Protein AF-A0A7C2TMA2-F1 (afdb_monomer)

pLDDT: mean 79.05, std 18.23, range [40.44, 95.69]

Foldseek 3Di:
DD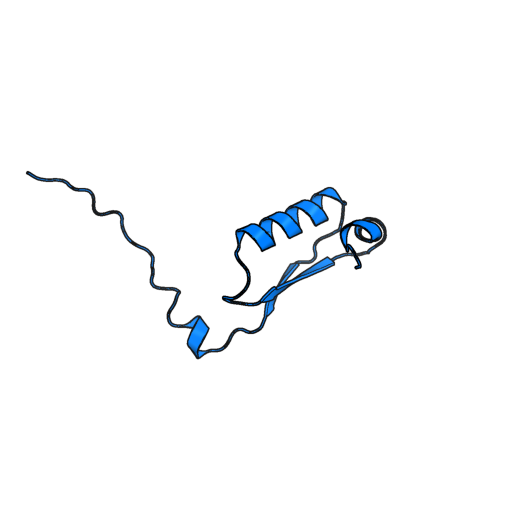DVLVCQVVDPADEAEAEPPPDDPVNVVVSVVSSVVSVHHHPYYHHPPDDPVSVPPPPPPPDDDPDPDDD

Sequence (71 aa):
MSDPVVIAPVMDGVLVVVRFNRTDRRIVRRAVERLARANAPIWGVVLNDIRPEESHYEQYSYRPREEEASR

Secondary structure (DSSP, 8-state):
---HHHHGGGSS-EEEEEETTTS-HHHHHHHHHHHHHTT--EEEEEEE---HHHHTTSTT-----------

Mean predicted aligned error: 10.75 Å

Nearest PDB structures (foldseek):
  3la6-assembly2_P  TM=6.962E-01  e=8.394E-02  Escherichia coli K-12
  3la6-assembly2_L  TM=6.975E-01  e=1.034E-01  Escherichia coli K-12
  3la6-assembly2_J  TM=7.057E-01  e=1.681E-01  Escherichia coli K-12
  3la6-assembly1_H  TM=6.828E-01  e=1.801E-01  Escherichia coli K-12
  3la6-assembly2_M  TM=6.984E-01  e=2.218E-01  Escherichia coli K-12

Radius of gyration: 18.1 Å; Cα contacts (8 Å, |Δi|>4): 63; chains: 1; bounding box: 56×36×27 Å

Structure (mmCIF, N/CA/C/O backbone):
data_AF-A0A7C2TMA2-F1
#
_entry.id   AF-A0A7C2TMA2-F1
#
loop_
_atom_site.group_PDB
_atom_site.id
_atom_site.type_symbol
_atom_site.label_atom_id
_atom_site.label_alt_id
_atom_site.label_comp_id
_atom_site.label_asym_id
_atom_site.label_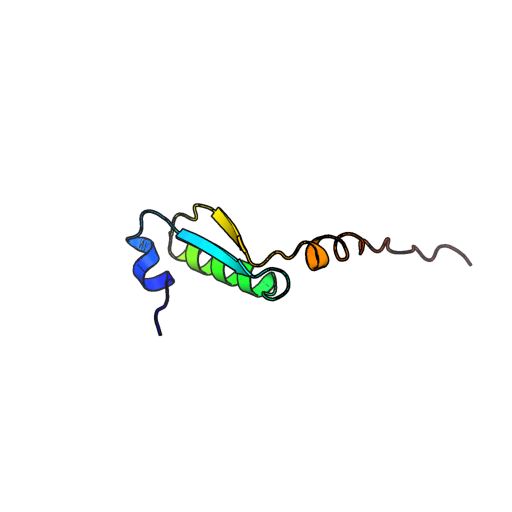entity_id
_atom_site.label_seq_id
_atom_site.pdbx_PDB_ins_code
_atom_site.Cartn_x
_atom_site.Cartn_y
_atom_site.Cartn_z
_atom_site.occupancy
_atom_site.B_iso_or_equiv
_atom_site.auth_seq_id
_atom_site.auth_comp_id
_atom_site.auth_asym_id
_atom_site.auth_atom_id
_atom_site.pdbx_PDB_model_num
ATOM 1 N N . MET A 1 1 ? -14.830 1.509 -9.648 1.00 45.84 1 MET A N 1
ATOM 2 C CA . MET A 1 1 ? -13.482 1.700 -9.070 1.00 45.84 1 MET A CA 1
ATOM 3 C C . MET A 1 1 ? -13.565 1.258 -7.619 1.00 45.84 1 MET A C 1
ATOM 5 O O . MET A 1 1 ? -14.422 1.777 -6.921 1.00 45.84 1 MET A O 1
ATOM 9 N N . SER A 1 2 ? -12.800 0.245 -7.211 1.00 69.31 2 SER A N 1
ATOM 10 C CA . SER A 1 2 ? -12.797 -0.260 -5.829 1.00 69.31 2 SER A CA 1
ATOM 11 C C . SER A 1 2 ? -11.646 0.394 -5.062 1.00 69.31 2 SER A C 1
ATOM 13 O O . SER A 1 2 ? -10.544 0.466 -5.607 1.00 69.31 2 SER A O 1
ATOM 15 N N . ASP A 1 3 ? -11.896 0.887 -3.848 1.00 82.69 3 ASP A N 1
ATOM 16 C CA . ASP A 1 3 ? -10.853 1.393 -2.950 1.00 82.69 3 ASP A CA 1
ATOM 17 C C . ASP A 1 3 ? -10.642 0.383 -1.806 1.00 82.69 3 ASP A C 1
ATOM 19 O O . ASP A 1 3 ? -11.554 0.186 -0.996 1.00 82.69 3 ASP A O 1
ATOM 23 N N . PRO A 1 4 ? -9.468 -0.269 -1.711 1.00 79.31 4 PRO A N 1
ATOM 24 C CA . PRO A 1 4 ? -9.194 -1.257 -0.668 1.00 79.31 4 PRO A CA 1
ATOM 25 C C . PRO A 1 4 ? -9.248 -0.673 0.752 1.00 79.31 4 PRO A C 1
ATOM 27 O O . PRO A 1 4 ? -9.482 -1.417 1.700 1.00 79.31 4 PRO A O 1
ATOM 30 N N . VAL A 1 5 ? -9.096 0.647 0.917 1.00 85.19 5 VAL A N 1
ATOM 31 C CA . VAL A 1 5 ? -9.222 1.326 2.219 1.00 85.19 5 VAL A CA 1
ATOM 32 C C . VAL A 1 5 ? -10.626 1.175 2.813 1.00 85.19 5 VAL A C 1
ATOM 34 O O . VAL A 1 5 ? -10.771 1.152 4.030 1.00 85.19 5 VAL A O 1
ATOM 37 N N . VAL A 1 6 ? -11.658 1.035 1.976 1.00 86.31 6 VAL A N 1
ATOM 38 C CA . VAL A 1 6 ? -13.060 0.968 2.425 1.00 86.31 6 VAL A CA 1
ATOM 39 C C . VAL A 1 6 ? -13.373 -0.348 3.137 1.00 86.31 6 VAL A C 1
ATOM 41 O O . VAL A 1 6 ? -14.149 -0.360 4.087 1.00 86.31 6 VAL A O 1
ATOM 44 N N . ILE A 1 7 ? -12.763 -1.449 2.696 1.00 86.25 7 ILE A N 1
ATOM 45 C CA . ILE A 1 7 ? -12.983 -2.785 3.272 1.00 86.25 7 ILE A CA 1
ATOM 46 C C . ILE A 1 7 ? -11.878 -3.205 4.248 1.00 86.25 7 ILE A C 1
ATOM 48 O O . ILE A 1 7 ? -12.055 -4.166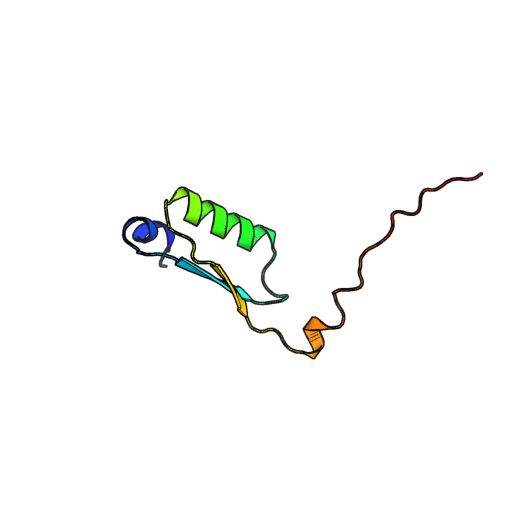 4.987 1.00 86.25 7 ILE A O 1
ATOM 52 N N . ALA A 1 8 ? -10.759 -2.478 4.288 1.00 86.00 8 ALA A N 1
ATOM 53 C CA . ALA A 1 8 ? -9.620 -2.751 5.161 1.00 86.00 8 ALA A CA 1
ATOM 54 C C . ALA A 1 8 ? -9.971 -3.036 6.640 1.00 86.00 8 ALA A C 1
ATOM 56 O O . ALA A 1 8 ? -9.383 -3.970 7.186 1.00 86.00 8 ALA A O 1
ATOM 57 N N . PRO A 1 9 ? -10.921 -2.327 7.290 1.00 84.88 9 PRO A N 1
ATOM 58 C CA . PRO A 1 9 ? -11.242 -2.572 8.700 1.00 84.88 9 PRO A CA 1
ATOM 59 C C . PRO A 1 9 ? -11.883 -3.935 8.993 1.00 84.88 9 PRO A C 1
ATOM 61 O O . PRO A 1 9 ? -11.911 -4.349 10.147 1.00 84.88 9 PRO A O 1
ATOM 64 N N . VAL A 1 10 ? -12.437 -4.610 7.977 1.00 88.50 10 VAL A N 1
ATOM 65 C CA . VAL A 1 10 ? -13.098 -5.921 8.118 1.00 88.50 10 VAL A CA 1
ATOM 66 C C . VAL A 1 10 ? -12.261 -7.073 7.553 1.00 88.50 10 VAL A C 1
ATOM 68 O O . VAL A 1 10 ? -12.750 -8.195 7.464 1.00 88.50 10 VAL A O 1
ATOM 71 N N . MET A 1 11 ? -11.020 -6.804 7.140 1.00 88.12 11 MET A N 1
ATOM 72 C CA . MET A 1 11 ? -10.096 -7.813 6.621 1.00 88.12 11 MET A CA 1
ATOM 73 C C . MET A 1 11 ? -9.136 -8.290 7.713 1.00 88.12 11 MET A C 1
ATOM 75 O O . MET A 1 11 ? -8.620 -7.485 8.485 1.00 88.12 11 MET A O 1
ATOM 79 N N . ASP A 1 12 ? -8.798 -9.579 7.695 1.00 89.19 12 ASP A N 1
ATOM 80 C CA . ASP A 1 12 ? -7.767 -10.152 8.575 1.00 89.19 12 ASP A CA 1
ATOM 81 C C . ASP A 1 12 ? -6.355 -9.641 8.244 1.00 89.19 12 ASP A C 1
ATOM 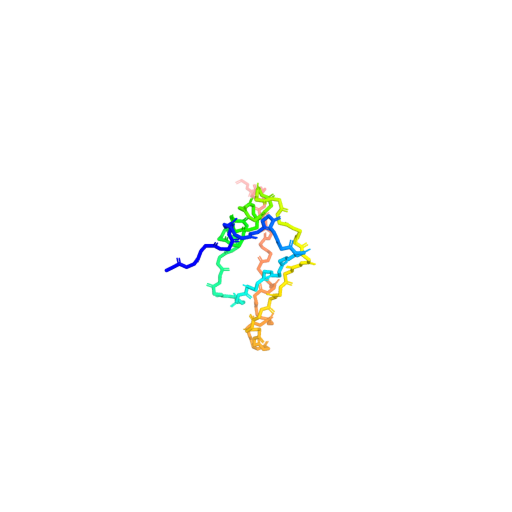83 O O . ASP A 1 12 ? -5.450 -9.643 9.083 1.00 89.19 12 ASP A O 1
ATOM 87 N N . GLY A 1 13 ? -6.157 -9.190 7.005 1.00 91.06 13 GLY A N 1
ATOM 88 C CA . GLY A 1 13 ? -4.944 -8.506 6.602 1.00 91.06 13 GLY A CA 1
ATOM 89 C C . GLY A 1 13 ? -4.845 -8.206 5.116 1.00 91.06 13 GLY A C 1
ATOM 90 O O . GLY A 1 13 ? -5.702 -8.568 4.310 1.00 91.06 13 GLY A O 1
ATOM 91 N N . VAL A 1 14 ? -3.774 -7.500 4.760 1.00 92.62 14 VAL A N 1
ATOM 92 C CA . VAL A 1 14 ? -3.511 -6.993 3.413 1.00 92.62 14 VAL A CA 1
ATOM 93 C C . VAL A 1 14 ? -2.083 -7.324 2.991 1.00 92.62 14 VAL A C 1
ATOM 95 O O . VAL A 1 14 ? -1.129 -7.121 3.745 1.00 92.62 14 VAL A O 1
ATOM 98 N N . LEU A 1 15 ? -1.934 -7.772 1.743 1.00 95.00 15 LEU A N 1
ATOM 99 C CA . LEU A 1 15 ? -0.650 -7.951 1.070 1.00 95.00 15 LEU A CA 1
ATOM 100 C C . LEU A 1 15 ? -0.498 -6.898 -0.032 1.00 95.00 15 LEU A C 1
ATOM 102 O O . LEU A 1 15 ? -1.345 -6.791 -0.920 1.00 95.00 15 LEU A O 1
ATOM 106 N N . VAL A 1 16 ? 0.580 -6.115 0.008 1.00 95.12 16 VAL A N 1
ATOM 107 C CA . VAL A 1 16 ? 0.824 -5.057 -0.984 1.00 95.12 16 VAL A CA 1
ATOM 108 C C . VAL A 1 16 ? 1.685 -5.605 -2.117 1.00 95.12 16 VAL A C 1
ATOM 110 O O . VAL A 1 16 ? 2.834 -5.969 -1.896 1.00 95.12 16 VAL A O 1
ATOM 113 N N . VAL A 1 17 ? 1.162 -5.632 -3.343 1.00 95.62 17 VAL A N 1
ATOM 114 C CA . VAL A 1 17 ? 1.925 -6.058 -4.527 1.00 95.62 17 VAL A CA 1
ATOM 115 C C . VAL A 1 17 ? 2.479 -4.834 -5.254 1.00 95.62 17 VAL A C 1
ATOM 117 O O . VAL A 1 17 ? 1.729 -3.952 -5.670 1.00 95.62 17 VAL A O 1
ATOM 120 N N . VAL A 1 18 ? 3.798 -4.785 -5.425 1.00 95.69 18 VAL A N 1
ATOM 121 C CA . VAL A 1 18 ? 4.526 -3.693 -6.079 1.00 95.69 18 VAL A CA 1
ATOM 122 C C . VAL A 1 18 ? 5.195 -4.233 -7.330 1.00 95.69 18 VAL A C 1
ATOM 124 O O . VAL A 1 18 ? 5.914 -5.224 -7.262 1.00 95.69 18 VAL A O 1
ATOM 127 N N . ARG A 1 19 ? 5.001 -3.576 -8.474 1.00 93.50 19 ARG A N 1
ATOM 128 C CA . ARG A 1 19 ? 5.716 -3.944 -9.700 1.00 93.50 19 ARG A CA 1
ATOM 129 C C . ARG A 1 19 ? 7.106 -3.313 -9.703 1.00 93.50 19 ARG A C 1
ATOM 131 O O . ARG A 1 19 ? 7.208 -2.083 -9.601 1.00 93.50 19 ARG A O 1
ATOM 138 N N . PHE A 1 20 ? 8.135 -4.148 -9.820 1.00 90.56 20 PHE A N 1
ATOM 139 C CA . PHE A 1 20 ? 9.533 -3.741 -9.885 1.00 90.56 20 PHE A CA 1
ATOM 140 C C . PHE A 1 20 ? 9.767 -2.759 -11.035 1.00 90.56 20 PHE A C 1
ATOM 142 O O . PHE A 1 20 ? 9.128 -2.861 -12.078 1.00 90.56 20 PHE A O 1
ATOM 149 N N . ASN A 1 21 ? 10.599 -1.747 -10.787 1.00 87.38 21 ASN A N 1
ATOM 150 C CA . ASN A 1 21 ? 10.987 -0.682 -11.722 1.00 87.38 21 ASN A CA 1
ATOM 151 C C . ASN A 1 21 ? 9.850 0.050 -12.480 1.00 87.38 21 ASN A C 1
ATOM 153 O O . ASN A 1 21 ? 10.063 0.769 -13.454 1.00 87.38 21 ASN A O 1
ATOM 157 N N . ARG A 1 22 ? 8.598 -0.121 -12.042 1.00 90.69 22 ARG A N 1
ATOM 158 C CA . ARG A 1 22 ? 7.404 0.490 -12.656 1.00 90.69 22 ARG A CA 1
ATOM 159 C C . ARG A 1 22 ? 6.588 1.307 -11.671 1.00 90.69 22 ARG A C 1
ATOM 161 O O . ARG A 1 22 ? 5.764 2.118 -12.083 1.00 90.69 22 ARG A O 1
ATOM 168 N N . THR A 1 23 ? 6.809 1.097 -10.377 1.00 90.44 23 THR A N 1
ATOM 169 C CA . THR A 1 23 ? 6.063 1.764 -9.311 1.00 90.44 23 THR A CA 1
ATOM 170 C C . THR A 1 23 ? 7.009 2.636 -8.494 1.00 90.44 23 THR A C 1
ATOM 172 O O . THR A 1 23 ? 7.911 2.125 -7.835 1.00 90.44 23 THR A O 1
ATOM 175 N N . ASP A 1 24 ? 6.796 3.955 -8.504 1.00 92.88 24 ASP A N 1
ATOM 176 C CA . ASP A 1 24 ? 7.588 4.888 -7.692 1.00 92.88 24 ASP A CA 1
ATOM 177 C C . ASP A 1 24 ? 7.405 4.575 -6.197 1.00 92.88 24 ASP A C 1
ATOM 179 O O . ASP A 1 24 ? 6.282 4.444 -5.693 1.00 92.88 24 ASP A O 1
ATOM 183 N N . ARG A 1 25 ? 8.517 4.505 -5.458 1.00 92.12 25 ARG A N 1
ATOM 184 C CA . ARG A 1 25 ? 8.533 4.236 -4.013 1.00 92.12 25 ARG A CA 1
ATOM 185 C C . ARG A 1 25 ? 7.636 5.189 -3.211 1.00 92.12 25 ARG A C 1
ATOM 187 O O . ARG A 1 25 ? 7.069 4.788 -2.196 1.00 92.12 25 ARG A O 1
ATOM 194 N N . ARG A 1 26 ? 7.459 6.438 -3.653 1.00 94.62 26 ARG A N 1
ATOM 195 C CA . ARG A 1 26 ? 6.555 7.425 -3.037 1.00 94.62 26 ARG A CA 1
ATOM 196 C C . ARG A 1 26 ? 5.088 7.020 -3.164 1.00 94.62 26 ARG A C 1
ATOM 198 O O . ARG A 1 26 ? 4.327 7.262 -2.227 1.00 94.62 26 ARG A O 1
ATOM 205 N N . ILE A 1 27 ? 4.701 6.404 -4.283 1.00 94.81 27 ILE A N 1
ATOM 206 C CA . ILE A 1 27 ? 3.341 5.888 -4.501 1.00 94.81 27 ILE A CA 1
ATOM 207 C C . ILE A 1 27 ? 3.092 4.712 -3.558 1.00 94.81 27 ILE A C 1
ATOM 209 O O . ILE A 1 27 ? 2.098 4.718 -2.833 1.00 94.81 27 ILE A O 1
ATOM 213 N N . VAL A 1 28 ? 4.034 3.763 -3.500 1.00 94.81 28 VAL A N 1
ATOM 214 C CA . VAL A 1 28 ? 3.960 2.608 -2.589 1.00 94.81 28 VAL A CA 1
ATOM 215 C C . VAL A 1 28 ? 3.839 3.071 -1.138 1.00 94.81 28 VAL A C 1
ATOM 217 O O . VAL A 1 28 ? 2.931 2.646 -0.428 1.00 94.81 28 VAL A O 1
ATOM 220 N N . ARG A 1 29 ? 4.692 4.013 -0.713 1.00 94.88 29 ARG A N 1
ATOM 221 C CA . ARG A 1 29 ? 4.658 4.568 0.646 1.00 94.88 29 ARG A CA 1
ATOM 222 C C . ARG A 1 29 ? 3.301 5.187 0.975 1.00 94.88 29 ARG A C 1
ATOM 224 O O . ARG A 1 29 ? 2.729 4.887 2.016 1.00 94.88 29 ARG A O 1
ATOM 231 N N . ARG A 1 30 ? 2.745 5.997 0.068 1.00 94.69 30 ARG A N 1
ATOM 232 C CA . ARG A 1 30 ? 1.429 6.619 0.269 1.00 94.69 30 ARG A CA 1
ATOM 233 C C . ARG A 1 30 ? 0.309 5.579 0.378 1.00 94.69 30 ARG A C 1
ATOM 235 O O . ARG A 1 30 ? -0.614 5.782 1.163 1.00 94.69 30 ARG A O 1
ATOM 242 N N . ALA A 1 31 ? 0.374 4.492 -0.391 1.00 92.94 31 ALA A N 1
ATOM 243 C CA . ALA A 1 31 ? -0.597 3.402 -0.312 1.00 92.94 31 ALA A CA 1
ATOM 244 C C . ALA A 1 31 ? -0.525 2.679 1.043 1.00 92.94 31 ALA A C 1
ATOM 246 O O . ALA A 1 31 ? -1.549 2.527 1.705 1.00 92.94 31 ALA A O 1
ATOM 247 N N . VAL A 1 32 ? 0.684 2.332 1.495 1.00 93.31 32 VAL A N 1
ATOM 248 C CA . VAL A 1 32 ? 0.922 1.715 2.811 1.00 93.31 32 VAL A CA 1
ATOM 249 C C . VAL A 1 32 ? 0.409 2.608 3.940 1.00 93.31 32 VAL A C 1
ATOM 251 O O . VAL A 1 32 ? -0.326 2.139 4.800 1.00 93.31 32 VAL A O 1
ATOM 254 N N . GLU A 1 33 ? 0.709 3.909 3.915 1.00 93.56 33 GLU A N 1
ATOM 255 C CA . GLU A 1 33 ? 0.216 4.838 4.938 1.00 93.56 33 GLU A CA 1
ATOM 256 C C . GLU A 1 33 ? -1.318 4.952 4.950 1.00 93.56 33 GLU A C 1
ATOM 258 O O . GLU A 1 33 ? -1.915 5.155 6.004 1.00 93.56 33 GLU A O 1
ATOM 263 N N . ARG A 1 34 ? -1.978 4.868 3.786 1.00 92.25 34 ARG A N 1
ATOM 264 C CA . ARG A 1 34 ? -3.448 4.877 3.704 1.00 92.25 34 ARG A CA 1
ATOM 265 C C . ARG A 1 34 ? -4.050 3.611 4.309 1.00 92.25 34 ARG A C 1
ATOM 26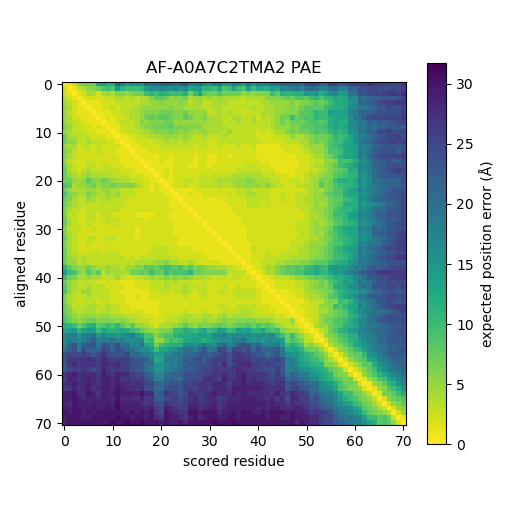7 O O . ARG A 1 34 ? -4.988 3.726 5.086 1.00 92.25 34 ARG A O 1
ATOM 274 N N . LEU A 1 35 ? -3.485 2.445 4.000 1.00 90.56 35 LEU A N 1
ATOM 275 C CA . LEU A 1 35 ? -3.917 1.163 4.565 1.00 90.56 35 LEU A CA 1
ATOM 276 C C . LEU A 1 35 ? -3.674 1.102 6.080 1.00 90.56 35 LEU A C 1
ATOM 278 O O . LEU A 1 35 ? -4.564 0.706 6.826 1.00 90.56 35 LEU A O 1
ATOM 282 N N . ALA A 1 36 ? -2.523 1.593 6.546 1.00 87.56 36 ALA A N 1
ATOM 283 C CA . ALA A 1 36 ? -2.211 1.678 7.970 1.00 87.56 36 ALA A CA 1
ATOM 284 C C . ALA A 1 36 ? -3.182 2.607 8.721 1.00 87.56 36 ALA A C 1
ATOM 286 O O . ALA A 1 36 ? -3.674 2.253 9.788 1.00 87.56 36 ALA A O 1
ATOM 287 N N . ARG A 1 37 ? -3.527 3.771 8.146 1.00 90.56 37 ARG A N 1
ATOM 288 C CA . ARG A 1 37 ? -4.545 4.682 8.712 1.00 90.56 37 ARG A CA 1
ATOM 289 C C . ARG A 1 37 ? -5.948 4.070 8.756 1.00 90.56 37 ARG A C 1
ATOM 291 O O . ARG A 1 37 ? -6.751 4.484 9.582 1.00 90.56 37 ARG A O 1
ATOM 298 N N . ALA A 1 38 ? -6.232 3.102 7.890 1.00 87.62 38 ALA A N 1
ATOM 299 C CA . ALA A 1 38 ? -7.489 2.360 7.858 1.00 87.62 38 ALA A CA 1
ATOM 300 C C . ALA A 1 38 ? -7.527 1.183 8.849 1.00 87.62 38 ALA A C 1
ATOM 302 O O . ALA A 1 38 ? -8.473 0.403 8.826 1.00 87.62 38 ALA A O 1
ATOM 303 N N . ASN A 1 39 ? -6.501 1.042 9.698 1.00 82.12 39 ASN A N 1
ATOM 304 C CA . ASN A 1 39 ? -6.343 -0.063 10.641 1.00 82.12 39 ASN A CA 1
ATOM 305 C C . ASN A 1 39 ? -6.253 -1.449 9.972 1.00 82.12 39 ASN A C 1
ATOM 307 O O . ASN A 1 39 ? -6.547 -2.460 10.603 1.00 82.12 39 ASN A O 1
ATOM 311 N N . ALA A 1 40 ? -5.825 -1.504 8.705 1.00 82.56 40 ALA A N 1
ATOM 312 C CA . ALA A 1 40 ? -5.607 -2.762 8.000 1.00 82.56 40 ALA A CA 1
ATOM 313 C C . ALA A 1 40 ? -4.317 -3.436 8.511 1.00 82.56 40 ALA A C 1
ATOM 315 O O . ALA A 1 40 ? -3.248 -2.818 8.418 1.00 82.56 40 ALA A O 1
ATOM 316 N N . PRO A 1 41 ? -4.353 -4.696 8.980 1.00 87.75 41 PRO A N 1
ATOM 317 C CA . PRO A 1 41 ? -3.139 -5.438 9.306 1.00 87.75 41 PRO A CA 1
ATOM 318 C C . PRO A 1 41 ? -2.338 -5.724 8.028 1.00 87.75 41 PRO A C 1
ATOM 320 O O . PRO A 1 41 ? -2.749 -6.516 7.185 1.00 87.75 41 PRO A O 1
ATOM 323 N N . ILE A 1 42 ? -1.192 -5.070 7.832 1.00 92.75 42 ILE A N 1
ATOM 324 C CA . ILE A 1 42 ? -0.357 -5.307 6.644 1.00 92.75 42 ILE A CA 1
ATOM 325 C C . ILE A 1 42 ? 0.541 -6.515 6.914 1.00 92.75 42 ILE A C 1
ATOM 327 O O . ILE A 1 42 ? 1.462 -6.433 7.723 1.00 92.75 42 ILE A O 1
ATOM 331 N N . TRP A 1 43 ? 0.295 -7.627 6.221 1.00 94.81 43 TRP A N 1
ATOM 332 C CA . TRP A 1 43 ? 1.092 -8.852 6.364 1.00 94.81 43 TRP A CA 1
ATOM 333 C C . TRP A 1 43 ? 2.454 -8.753 5.678 1.00 94.81 43 TRP A C 1
ATOM 335 O O . TRP A 1 43 ? 3.403 -9.417 6.084 1.00 94.81 43 TRP A O 1
ATOM 345 N N . GLY A 1 44 ? 2.571 -7.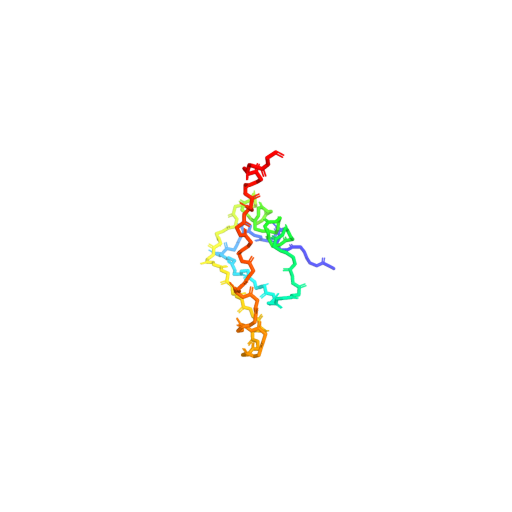915 4.648 1.00 93.31 44 GLY A N 1
ATOM 346 C CA . GLY A 1 44 ? 3.843 -7.686 3.977 1.00 93.31 44 GLY A CA 1
ATOM 347 C C . GLY A 1 44 ? 3.711 -7.076 2.589 1.00 93.31 44 GLY A C 1
ATOM 348 O O . GLY A 1 44 ? 2.646 -6.603 2.176 1.00 93.31 44 GLY A O 1
ATOM 349 N N . VAL A 1 45 ? 4.832 -7.099 1.868 1.00 94.75 45 VAL A N 1
ATOM 350 C CA . VAL A 1 45 ? 4.965 -6.569 0.510 1.00 94.75 45 VAL A CA 1
ATOM 351 C C . VAL A 1 45 ? 5.530 -7.650 -0.405 1.00 94.75 45 VAL A C 1
ATOM 353 O O . VAL A 1 45 ? 6.519 -8.295 -0.068 1.00 94.75 45 VAL A O 1
ATOM 356 N N . VAL A 1 46 ? 4.931 -7.807 -1.583 1.00 95.69 46 VAL A N 1
ATOM 357 C CA . VAL A 1 46 ? 5.449 -8.631 -2.677 1.00 95.69 46 VAL A CA 1
ATOM 358 C C . VAL A 1 46 ? 5.990 -7.713 -3.757 1.00 95.69 46 VAL A C 1
ATOM 360 O O . VAL A 1 46 ? 5.241 -6.942 -4.357 1.00 95.69 46 VAL A O 1
ATOM 363 N N . LEU A 1 47 ? 7.286 -7.814 -4.029 1.00 94.25 47 LEU A N 1
ATOM 364 C CA . LEU A 1 47 ? 7.898 -7.189 -5.193 1.00 94.25 47 LEU A CA 1
ATOM 365 C C . LEU A 1 47 ? 7.787 -8.158 -6.375 1.00 94.25 47 LEU A C 1
ATOM 367 O O . LEU A 1 47 ? 8.387 -9.228 -6.362 1.00 94.25 47 LEU A O 1
ATOM 371 N N . ASN A 1 48 ? 6.972 -7.804 -7.361 1.00 93.19 48 ASN A N 1
ATOM 372 C CA . ASN A 1 48 ? 6.630 -8.642 -8.506 1.00 93.19 48 ASN A CA 1
ATOM 373 C C . ASN A 1 48 ? 7.252 -8.108 -9.807 1.00 93.19 48 ASN A C 1
ATOM 375 O O . ASN A 1 48 ? 7.627 -6.938 -9.874 1.00 93.19 48 ASN A O 1
ATOM 379 N N . ASP A 1 49 ? 7.273 -8.942 -10.853 1.00 91.06 49 ASP A N 1
ATOM 380 C CA . ASP A 1 49 ? 7.802 -8.625 -12.195 1.00 91.06 49 ASP A CA 1
ATOM 381 C C . ASP A 1 49 ? 9.301 -8.294 -12.181 1.00 91.06 49 ASP A C 1
ATOM 383 O O . ASP A 1 49 ? 9.787 -7.461 -12.940 1.00 91.06 49 ASP A O 1
ATOM 387 N N . ILE A 1 50 ? 10.043 -8.938 -11.277 1.00 87.38 50 ILE A N 1
ATOM 388 C CA . ILE A 1 50 ? 11.499 -8.847 -11.259 1.00 87.38 50 ILE A CA 1
ATOM 389 C C . ILE A 1 50 ? 12.023 -9.737 -12.381 1.00 87.38 50 ILE A C 1
ATOM 391 O O . ILE A 1 50 ? 11.927 -10.964 -12.311 1.00 87.38 50 ILE A O 1
ATOM 395 N N . ARG A 1 51 ? 12.591 -9.115 -13.411 1.00 84.50 51 ARG A N 1
ATOM 396 C CA . ARG A 1 51 ? 13.347 -9.817 -14.448 1.00 84.50 51 ARG A CA 1
ATOM 397 C C . ARG A 1 51 ? 14.823 -9.855 -14.050 1.00 84.50 51 ARG A C 1
ATOM 399 O O . ARG A 1 51 ? 15.329 -8.834 -13.570 1.00 84.50 51 ARG A O 1
ATOM 406 N N . PRO A 1 52 ? 15.529 -10.987 -14.225 1.00 73.75 52 PRO A N 1
ATOM 407 C CA . PRO A 1 52 ? 16.935 -11.104 -13.842 1.00 73.75 52 PRO A CA 1
ATOM 408 C C . PRO A 1 52 ? 17.808 -9.997 -14.443 1.00 73.75 52 PRO A C 1
ATOM 410 O O . PRO A 1 52 ? 18.661 -9.455 -13.738 1.00 73.75 52 PRO A O 1
ATOM 413 N N . GLU A 1 53 ? 17.540 -9.594 -15.691 1.00 72.31 53 GLU A N 1
ATOM 414 C CA . GLU A 1 53 ? 18.303 -8.543 -16.371 1.00 72.31 53 GLU A CA 1
ATOM 415 C C . GLU A 1 53 ? 18.106 -7.160 -15.729 1.00 72.31 53 GLU A C 1
ATOM 417 O O . GLU A 1 53 ? 19.0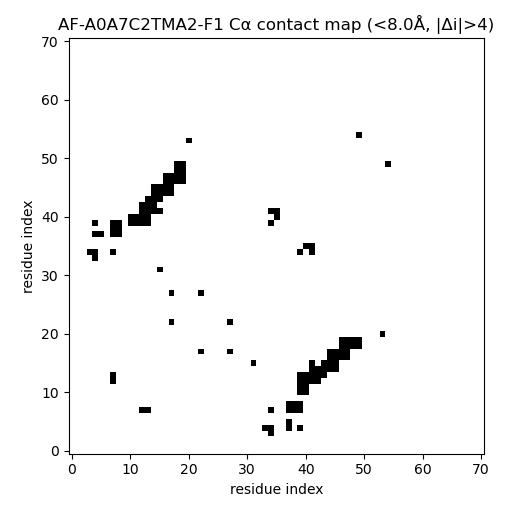40 -6.366 -15.673 1.00 72.31 53 GLU A O 1
ATOM 422 N N . GLU A 1 54 ? 16.917 -6.874 -15.197 1.00 62.75 54 GLU A N 1
ATOM 423 C CA . GLU A 1 54 ? 16.595 -5.585 -14.568 1.00 62.75 54 GLU A CA 1
ATOM 424 C C . GLU A 1 54 ? 17.084 -5.510 -13.108 1.00 62.75 54 GLU A C 1
ATOM 426 O O . GLU A 1 54 ? 17.305 -4.427 -12.573 1.00 62.75 54 GLU A O 1
ATOM 431 N N . SER A 1 55 ? 17.294 -6.657 -12.455 1.00 58.62 55 SER A N 1
ATOM 432 C CA . SER A 1 55 ? 17.715 -6.723 -11.047 1.00 58.62 55 SER A CA 1
ATOM 433 C C . SER A 1 55 ? 19.206 -6.439 -10.820 1.00 58.62 55 SER A C 1
ATOM 435 O O . SER A 1 55 ? 19.591 -5.988 -9.740 1.00 58.62 55 SER A O 1
ATOM 437 N N . HIS A 1 56 ? 20.044 -6.687 -11.834 1.00 54.25 56 HIS A N 1
ATOM 438 C CA . HIS A 1 56 ? 21.501 -6.735 -11.681 1.00 54.25 56 HIS A CA 1
ATOM 439 C C . HIS A 1 56 ? 22.212 -5.398 -11.956 1.00 54.25 56 HIS A C 1
ATOM 441 O O . HIS A 1 56 ? 23.332 -5.202 -11.486 1.00 54.25 56 HIS A O 1
ATOM 447 N N . TYR A 1 57 ? 21.581 -4.471 -12.689 1.00 47.19 57 TYR A N 1
ATOM 448 C CA . TYR A 1 57 ? 22.228 -3.230 -13.145 1.00 47.19 57 TYR A CA 1
ATOM 449 C C . TYR A 1 57 ? 21.953 -1.995 -12.271 1.00 47.19 57 TYR A C 1
ATOM 451 O O . TYR A 1 57 ? 22.745 -1.056 -12.286 1.00 47.19 57 TYR A O 1
ATOM 459 N N . GLU A 1 58 ? 20.883 -1.975 -11.471 1.00 50.91 58 GLU A N 1
ATOM 460 C CA . GLU A 1 58 ? 20.478 -0.757 -10.742 1.00 50.91 58 GLU A CA 1
ATOM 461 C C . GLU A 1 58 ? 21.002 -0.665 -9.297 1.00 50.91 58 GLU A C 1
ATOM 463 O O . G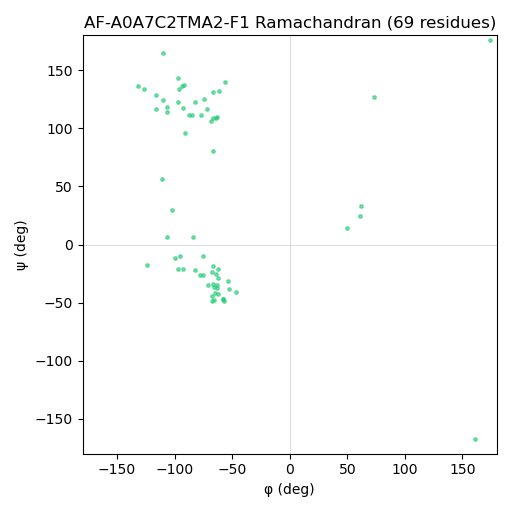LU A 1 58 ? 20.919 0.394 -8.676 1.00 50.91 58 GLU A O 1
ATOM 468 N N . GLN A 1 59 ? 21.594 -1.730 -8.742 1.00 48.12 59 GLN A N 1
ATOM 469 C CA . GLN A 1 59 ? 22.097 -1.714 -7.356 1.00 48.12 59 GLN A CA 1
ATOM 470 C C . GLN A 1 59 ? 23.409 -0.922 -7.173 1.00 48.12 59 GLN A C 1
ATOM 472 O O . GLN A 1 59 ? 23.788 -0.626 -6.042 1.00 48.12 59 GLN A O 1
ATOM 477 N N . TYR A 1 60 ? 24.073 -0.510 -8.260 1.00 40.44 60 TYR A N 1
ATOM 478 C CA . TYR A 1 60 ? 25.380 0.166 -8.240 1.00 40.44 60 TYR A CA 1
ATOM 479 C C . TYR A 1 60 ? 25.328 1.692 -8.450 1.00 40.44 60 TYR A C 1
ATOM 481 O O . TYR A 1 60 ? 26.281 2.286 -8.946 1.00 40.44 60 TYR A O 1
ATOM 489 N N . SER A 1 61 ? 24.252 2.376 -8.048 1.00 41.50 61 SER A N 1
ATOM 490 C CA . SER A 1 61 ? 24.229 3.849 -8.017 1.00 41.50 61 SER A CA 1
ATOM 491 C C . SER A 1 61 ? 24.205 4.403 -6.587 1.00 41.50 61 SER A C 1
ATOM 493 O O . SER A 1 61 ? 23.315 5.169 -6.215 1.00 41.50 61 SER A O 1
ATOM 495 N N . TYR A 1 62 ? 25.192 4.034 -5.768 1.00 41.09 62 TYR A N 1
ATOM 496 C CA . TYR A 1 62 ? 25.532 4.806 -4.571 1.00 41.09 62 TYR A CA 1
ATOM 497 C C . TYR A 1 62 ? 26.604 5.823 -4.979 1.00 41.09 62 TYR A C 1
ATOM 499 O O . TYR A 1 62 ? 27.775 5.478 -5.084 1.00 41.09 62 TYR A O 1
ATOM 507 N N . ARG A 1 63 ? 26.205 7.063 -5.296 1.00 44.03 63 ARG A N 1
ATOM 508 C CA . ARG A 1 63 ? 27.153 8.168 -5.524 1.00 44.03 63 ARG A CA 1
ATOM 509 C C . ARG A 1 63 ? 27.751 8.575 -4.171 1.00 44.03 63 ARG A C 1
ATOM 511 O O . ARG A 1 63 ? 26.986 9.060 -3.333 1.00 44.03 63 ARG A O 1
ATOM 518 N N . PRO A 1 64 ? 29.067 8.437 -3.931 1.00 44.78 64 PRO A N 1
ATOM 519 C CA . PRO A 1 64 ? 29.714 9.180 -2.863 1.00 44.78 64 PRO A CA 1
ATOM 520 C C . PRO A 1 64 ? 29.661 10.657 -3.255 1.00 44.78 64 PRO A C 1
ATOM 522 O O . PRO A 1 64 ? 29.940 11.022 -4.396 1.00 44.78 64 PRO A O 1
ATOM 525 N N . ARG A 1 65 ? 29.232 11.505 -2.325 1.00 50.69 65 ARG A N 1
ATOM 526 C CA . ARG A 1 65 ? 29.325 12.955 -2.470 1.00 50.69 65 ARG A CA 1
ATOM 527 C C . ARG A 1 65 ? 30.813 13.292 -2.410 1.00 50.69 65 ARG A C 1
ATOM 529 O O . ARG A 1 65 ? 31.397 13.173 -1.340 1.00 50.69 65 ARG A O 1
ATOM 536 N N . GLU A 1 66 ? 31.416 13.627 -3.545 1.00 55.66 66 GLU A N 1
ATOM 537 C CA . GLU A 1 66 ? 32.775 14.163 -3.573 1.00 55.66 66 GLU A CA 1
ATOM 538 C C . GLU A 1 66 ? 32.759 15.493 -2.81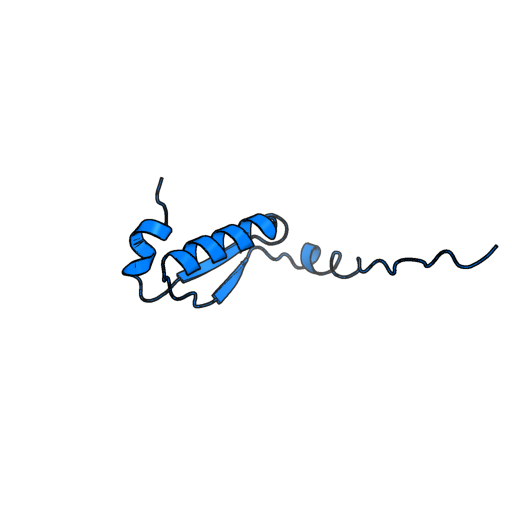5 1.00 55.66 66 GLU A C 1
ATOM 540 O O . GLU A 1 66 ? 32.109 16.464 -3.206 1.00 55.66 66 GLU A O 1
ATOM 545 N N . GLU A 1 67 ? 33.385 15.474 -1.643 1.00 56.97 67 GLU A N 1
ATOM 546 C CA . GLU A 1 67 ? 33.768 16.659 -0.900 1.00 56.97 67 GLU A CA 1
ATOM 547 C C . GLU A 1 67 ? 34.803 17.399 -1.749 1.00 56.97 67 GLU A C 1
ATOM 549 O O . GLU A 1 67 ? 35.934 16.939 -1.907 1.00 56.97 67 GLU A O 1
ATOM 554 N N . GLU A 1 68 ? 34.414 18.544 -2.307 1.00 56.31 68 GLU A N 1
ATOM 555 C CA . GLU A 1 68 ? 35.350 19.527 -2.849 1.00 56.31 68 GLU A CA 1
ATOM 556 C C . GLU A 1 68 ? 36.166 20.116 -1.686 1.00 56.31 68 GLU A C 1
ATOM 558 O O . GLU A 1 68 ? 35.877 21.181 -1.140 1.00 56.31 68 GLU A O 1
ATOM 563 N N . ALA A 1 69 ? 37.185 19.367 -1.270 1.00 56.53 69 ALA A N 1
ATOM 564 C CA . ALA A 1 69 ? 38.348 19.874 -0.571 1.00 56.53 69 ALA A CA 1
ATOM 565 C C . ALA A 1 69 ? 39.452 20.174 -1.602 1.00 56.53 69 ALA A C 1
ATOM 567 O O . ALA A 1 69 ? 39.753 19.332 -2.445 1.00 56.53 69 ALA A O 1
ATOM 568 N N . SER A 1 70 ? 40.109 21.332 -1.442 1.00 56.03 70 SER A N 1
ATOM 569 C CA . SER A 1 70 ? 41.202 21.902 -2.265 1.00 56.03 70 SER A CA 1
ATOM 570 C C . SER A 1 70 ? 40.773 22.445 -3.636 1.00 56.03 70 SER A C 1
ATOM 572 O O . SER A 1 70 ? 40.207 21.718 -4.434 1.00 56.03 70 SER A O 1
ATOM 574 N N . ARG A 1 71 ? 41.079 23.686 -4.025 1.00 50.28 71 ARG A N 1
ATOM 575 C CA . ARG A 1 71 ? 42.144 24.623 -3.623 1.00 50.28 71 ARG A CA 1
ATOM 576 C C . ARG A 1 71 ? 41.755 26.043 -4.024 1.00 50.28 71 ARG A C 1
ATOM 578 O O . ARG A 1 71 ? 41.086 26.172 -5.071 1.00 50.28 71 ARG A O 1
#

Solvent-accessible surface area (backbone atoms only — not comparable to full-atom values): 4677 Å² total; per-residue (Å²): 138,88,62,70,56,79,53,23,69,80,42,94,52,43,74,46,77,41,48,50,100,73,57,60,68,68,58,54,51,52,51,52,54,49,34,51,74,36,64,27,43,70,79,48,75,45,80,36,81,76,45,75,80,69,64,72,70,68,79,79,74,78,76,78,81,80,76,90,70,86,132